Protein AF-A0A1L9VL65-F1 (afdb_monomer_lite)

Sequence (137 aa):
MNPKLCCRAWWLLLEMPEEWPRGVSDWTKTYQPRLKTFLRVLKRQGGAAMANGNLVEGQRISERMWESWEHGDFRVNYGARKSWAFDAVWPMMDAKLFDGGMAPDQHNLLHSEERMRLLGVGDREAMGLFIQKKIGR

Structure (mmCIF, N/CA/C/O backbone):
data_AF-A0A1L9VL65-F1
#
_entry.id   AF-A0A1L9VL65-F1
#
loop_
_atom_site.group_PDB
_atom_site.id
_atom_site.type_symbol
_atom_site.label_atom_id
_atom_site.label_alt_id
_atom_site.label_comp_id
_atom_site.label_asym_id
_atom_site.label_entity_id
_atom_site.label_seq_id
_atom_site.pdbx_PDB_ins_code
_atom_site.Cartn_x
_atom_site.Cartn_y
_atom_site.Cartn_z
_atom_site.occupancy
_atom_site.B_iso_or_equiv
_atom_site.auth_seq_id
_atom_site.auth_comp_id
_atom_site.auth_asym_id
_atom_site.auth_atom_id
_atom_site.pdbx_PDB_model_num
ATOM 1 N N . MET A 1 1 ? 8.537 12.255 16.498 1.00 35.62 1 MET A N 1
ATOM 2 C CA . MET A 1 1 ? 7.730 11.125 15.976 1.00 35.62 1 MET A CA 1
ATOM 3 C C . MET A 1 1 ? 8.678 10.028 15.533 1.00 35.62 1 MET A C 1
ATOM 5 O O . MET A 1 1 ? 9.594 10.327 14.785 1.00 35.62 1 MET A O 1
ATOM 9 N N . ASN A 1 2 ? 8.530 8.802 16.039 1.00 31.02 2 ASN A N 1
ATOM 10 C CA . ASN A 1 2 ? 9.417 7.687 15.699 1.00 31.02 2 ASN A CA 1
ATOM 11 C C . ASN A 1 2 ? 8.880 6.990 14.426 1.00 31.02 2 ASN A C 1
ATOM 13 O O . ASN A 1 2 ? 7.834 6.343 14.507 1.00 31.02 2 ASN A O 1
ATOM 17 N N . PRO A 1 3 ? 9.541 7.111 13.259 1.00 43.44 3 PRO A N 1
ATOM 18 C CA . PRO A 1 3 ? 9.018 6.607 11.984 1.00 43.44 3 PRO A CA 1
ATOM 19 C C . PRO A 1 3 ? 8.988 5.072 11.894 1.00 43.44 3 PRO A C 1
ATOM 21 O O . PRO A 1 3 ? 8.438 4.506 10.954 1.00 43.44 3 PRO A O 1
ATOM 24 N N . LYS A 1 4 ? 9.555 4.366 12.880 1.00 44.91 4 LYS A N 1
ATOM 25 C CA . LYS A 1 4 ? 9.786 2.917 12.814 1.00 44.91 4 LYS A CA 1
ATOM 26 C C . LYS A 1 4 ? 8.543 2.038 13.021 1.00 44.91 4 LYS A C 1
ATOM 28 O O . LYS A 1 4 ? 8.644 0.828 12.828 1.00 44.91 4 LYS A O 1
ATOM 33 N N . LEU A 1 5 ? 7.382 2.588 13.402 1.00 44.97 5 LEU A N 1
ATOM 34 C CA . LEU A 1 5 ? 6.197 1.775 13.737 1.00 44.97 5 LEU A CA 1
ATOM 35 C C . LEU A 1 5 ? 5.009 1.840 12.758 1.00 44.97 5 LEU A C 1
ATOM 37 O O . LEU A 1 5 ? 4.136 0.982 12.871 1.00 44.97 5 LEU A O 1
ATOM 41 N N . CYS A 1 6 ? 4.959 2.763 11.790 1.00 47.53 6 CYS A N 1
ATOM 42 C CA . CYS A 1 6 ? 3.768 2.923 10.930 1.00 47.53 6 CYS A CA 1
ATOM 43 C C . CYS A 1 6 ? 3.562 1.815 9.877 1.00 47.53 6 CYS A C 1
ATOM 45 O O . CYS A 1 6 ? 2.453 1.643 9.386 1.00 47.53 6 CYS A O 1
ATOM 47 N N . CYS A 1 7 ? 4.592 1.038 9.530 1.00 48.16 7 CYS A N 1
ATOM 48 C CA . CYS A 1 7 ? 4.589 0.220 8.305 1.00 48.16 7 CYS A CA 1
ATOM 49 C C . CYS A 1 7 ? 4.426 -1.298 8.544 1.00 48.16 7 CYS A C 1
ATOM 51 O O . CYS A 1 7 ? 4.949 -2.112 7.774 1.00 48.16 7 CYS A O 1
ATOM 53 N N . ARG A 1 8 ? 3.764 -1.736 9.625 1.00 52.66 8 ARG A N 1
ATOM 54 C CA . ARG A 1 8 ? 3.611 -3.178 9.943 1.00 52.66 8 ARG A CA 1
ATOM 55 C C . ARG A 1 8 ? 2.450 -3.876 9.216 1.00 52.66 8 ARG A C 1
ATOM 57 O O . ARG A 1 8 ? 1.951 -4.882 9.698 1.00 52.66 8 ARG A O 1
ATOM 64 N N . ALA A 1 9 ? 2.034 -3.402 8.044 1.00 57.31 9 ALA A N 1
ATOM 65 C CA . ALA A 1 9 ? 1.018 -4.100 7.248 1.00 57.31 9 ALA A CA 1
ATOM 66 C C . ALA A 1 9 ? 1.555 -5.347 6.507 1.00 57.31 9 ALA A C 1
ATOM 68 O O . ALA A 1 9 ? 0.767 -6.120 5.975 1.00 57.31 9 ALA A O 1
ATOM 69 N N . TRP A 1 10 ? 2.875 -5.591 6.509 1.00 59.09 10 TRP A N 1
ATOM 70 C CA . TRP A 1 10 ? 3.473 -6.719 5.776 1.00 59.09 10 TRP A CA 1
ATOM 71 C C . TRP A 1 10 ? 3.256 -8.099 6.417 1.00 59.09 10 TRP A C 1
ATOM 73 O O . TRP A 1 10 ? 3.262 -9.088 5.700 1.00 59.09 10 TRP A O 1
ATOM 83 N N . TRP A 1 11 ? 3.022 -8.183 7.735 1.00 62.53 11 TRP A N 1
ATOM 84 C CA . TRP A 1 11 ? 2.775 -9.463 8.435 1.00 62.53 11 TRP A CA 1
ATOM 85 C C . TRP A 1 11 ? 1.387 -10.019 8.112 1.00 62.53 11 TRP A C 1
ATOM 87 O O . TRP A 1 11 ? 1.056 -11.135 8.493 1.00 62.53 11 TRP A O 1
ATOM 97 N N . LEU A 1 12 ? 0.550 -9.206 7.467 1.00 65.12 12 LEU A N 1
ATOM 98 C CA . LEU A 1 12 ? -0.840 -9.528 7.213 1.00 65.12 12 LEU A CA 1
ATOM 99 C C . LEU A 1 12 ? -1.069 -10.141 5.827 1.00 65.12 12 LEU A C 1
ATOM 101 O O . LEU A 1 12 ? -2.170 -10.612 5.541 1.00 65.12 12 LEU A O 1
ATOM 105 N N . LEU A 1 13 ? -0.042 -10.123 4.973 1.00 69.06 13 LEU A N 1
ATOM 106 C CA . LEU A 1 13 ? -0.126 -10.642 3.618 1.00 69.06 13 LEU A CA 1
ATOM 107 C C . LEU A 1 13 ? -0.224 -12.165 3.674 1.00 69.06 13 LEU A C 1
ATOM 109 O O . LEU A 1 13 ? 0.771 -12.848 3.888 1.00 69.06 13 LEU A O 1
ATOM 113 N N . LEU A 1 14 ? -1.444 -12.678 3.509 1.00 72.56 14 LEU A N 1
ATOM 114 C CA . LEU A 1 14 ? -1.709 -14.116 3.401 1.00 72.56 14 LEU A CA 1
ATOM 115 C C . LEU A 1 14 ? -0.976 -14.725 2.200 1.00 72.56 14 LEU A C 1
ATOM 117 O O . LEU A 1 14 ? -0.490 -15.844 2.283 1.00 72.56 14 LEU A O 1
ATOM 121 N N . GLU A 1 15 ? -0.890 -13.960 1.113 1.00 82.25 15 GLU A N 1
ATOM 122 C CA . GLU A 1 15 ? -0.140 -14.290 -0.094 1.00 82.25 15 GLU A CA 1
ATOM 123 C C . GLU A 1 15 ? 0.642 -13.056 -0.540 1.00 82.25 15 GLU A C 1
ATOM 125 O O . GLU A 1 15 ? 0.154 -11.920 -0.429 1.00 82.25 15 GLU A O 1
ATOM 130 N N . MET A 1 16 ? 1.863 -13.278 -1.021 1.00 85.81 16 MET A N 1
ATOM 131 C CA . MET A 1 16 ? 2.741 -12.207 -1.470 1.00 85.81 16 MET A CA 1
ATOM 132 C C . MET A 1 16 ? 2.278 -11.680 -2.842 1.00 85.81 16 MET A C 1
ATOM 134 O O . MET A 1 16 ? 1.907 -12.480 -3.701 1.00 85.81 16 MET A O 1
ATOM 138 N N . PRO A 1 17 ? 2.275 -10.352 -3.075 1.00 85.44 17 PRO A N 1
ATOM 139 C CA . PRO A 1 17 ? 1.854 -9.776 -4.352 1.00 85.44 17 PRO A CA 1
ATOM 140 C C . PRO A 1 17 ? 2.647 -10.325 -5.542 1.00 85.44 17 PRO A C 1
ATOM 142 O O . PRO A 1 17 ? 2.068 -10.522 -6.606 1.00 85.44 17 PRO A O 1
ATOM 145 N N . GLU A 1 18 ? 3.939 -10.605 -5.358 1.00 84.31 18 GLU A N 1
ATOM 146 C CA . GLU A 1 18 ? 4.818 -11.167 -6.387 1.00 84.31 18 GLU A CA 1
ATOM 147 C C . GLU A 1 18 ? 4.499 -12.619 -6.778 1.00 84.31 18 GLU A C 1
ATOM 149 O O . GLU A 1 18 ? 4.839 -13.040 -7.878 1.00 84.31 18 GLU A O 1
ATOM 154 N N . GLU A 1 19 ? 3.824 -13.376 -5.911 1.00 85.62 19 GLU A N 1
ATOM 155 C CA . GLU A 1 19 ? 3.429 -14.769 -6.167 1.00 85.62 19 GLU A CA 1
ATOM 156 C C . GLU A 1 19 ? 1.986 -14.878 -6.677 1.00 85.62 19 GLU A C 1
ATOM 158 O O . GLU A 1 19 ? 1.517 -15.968 -7.003 1.00 85.62 19 GLU A O 1
ATOM 163 N N . TRP A 1 20 ? 1.261 -13.757 -6.758 1.00 88.19 20 TRP A N 1
ATOM 164 C CA . TRP A 1 20 ? -0.149 -13.767 -7.114 1.00 88.19 20 TRP A CA 1
ATOM 165 C C . TRP A 1 20 ? -0.346 -14.074 -8.610 1.00 88.19 20 TRP A C 1
ATOM 167 O O . TRP A 1 20 ? 0.039 -13.256 -9.453 1.00 88.19 20 TRP A O 1
ATOM 177 N N . PRO A 1 21 ? -1.020 -15.181 -8.987 1.00 86.19 21 PRO A N 1
ATOM 178 C CA . PRO A 1 21 ? -1.068 -15.641 -10.382 1.00 86.19 21 PRO A CA 1
ATOM 179 C C . PRO A 1 21 ? -1.697 -14.648 -11.367 1.00 86.19 21 PRO A C 1
ATOM 181 O O . PRO A 1 21 ? -1.391 -14.663 -12.555 1.00 86.19 21 PRO A O 1
ATOM 184 N N . ARG A 1 22 ? -2.596 -13.784 -10.881 1.00 86.19 22 ARG A N 1
ATOM 185 C CA . ARG A 1 22 ? -3.295 -12.764 -11.685 1.00 86.19 22 ARG A CA 1
ATOM 186 C C . ARG A 1 22 ? -2.622 -11.386 -11.639 1.00 86.19 22 ARG A C 1
ATOM 188 O O . ARG A 1 22 ? -3.214 -10.395 -12.064 1.00 86.19 22 ARG A O 1
ATOM 195 N N . GLY A 1 23 ? -1.403 -11.317 -11.110 1.00 84.94 23 GLY A N 1
ATOM 196 C CA . GLY A 1 23 ? -0.621 -10.095 -11.003 1.00 84.94 23 GLY A CA 1
ATOM 197 C C . GLY A 1 23 ? -1.07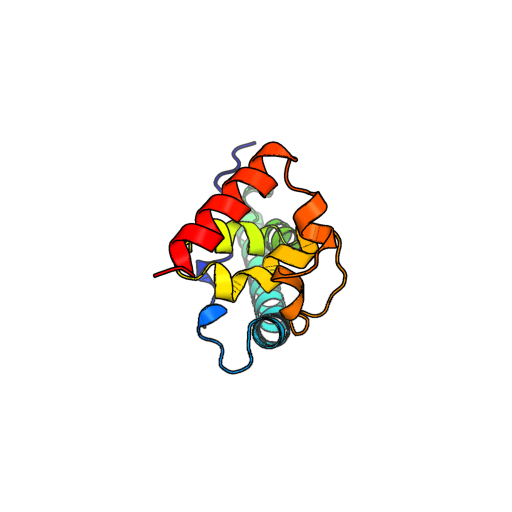8 -9.150 -9.894 1.00 84.94 23 GLY A C 1
ATOM 198 O O . GLY A 1 23 ? -2.093 -9.330 -9.213 1.00 84.94 23 GLY A O 1
ATOM 199 N N . VAL A 1 24 ? -0.297 -8.093 -9.704 1.00 83.94 24 VAL A N 1
ATOM 200 C CA . VAL A 1 24 ? -0.373 -7.290 -8.484 1.00 83.94 24 VAL A CA 1
ATOM 201 C C . VAL A 1 24 ? -1.606 -6.376 -8.410 1.00 83.94 24 VAL A C 1
ATOM 203 O O . VAL A 1 24 ? -2.070 -6.012 -7.321 1.00 83.94 24 VAL A O 1
ATOM 206 N N . SER A 1 25 ? -2.208 -6.035 -9.553 1.00 82.50 25 SER A N 1
ATOM 207 C CA . SER A 1 25 ? -3.488 -5.314 -9.596 1.00 82.50 25 SER A CA 1
ATOM 208 C C . SER A 1 25 ? -4.616 -6.157 -9.010 1.00 82.50 25 SER A C 1
ATOM 210 O O . SER A 1 25 ? -5.397 -5.664 -8.195 1.00 82.50 25 SER A O 1
ATOM 212 N N . ASP A 1 26 ? -4.703 -7.424 -9.427 1.00 87.38 26 ASP A N 1
ATOM 213 C CA . ASP A 1 26 ? -5.717 -8.361 -8.946 1.00 87.38 26 ASP A CA 1
ATOM 214 C C . ASP A 1 26 ? -5.496 -8.687 -7.471 1.00 87.38 26 ASP A C 1
ATOM 216 O O . ASP A 1 26 ? -6.446 -8.684 -6.687 1.00 87.38 26 ASP A O 1
ATOM 220 N N . TRP A 1 27 ? -4.232 -8.851 -7.072 1.00 88.12 27 TRP A N 1
ATOM 221 C CA . TRP A 1 27 ? -3.857 -8.973 -5.670 1.00 88.12 27 TRP A CA 1
ATOM 222 C C . TRP A 1 27 ? -4.376 -7.785 -4.852 1.00 88.12 27 TRP A C 1
ATOM 224 O O . TRP A 1 27 ? -5.061 -7.971 -3.849 1.00 88.12 27 TRP A O 1
ATOM 234 N N . THR A 1 28 ? -4.141 -6.550 -5.313 1.00 85.88 28 THR A N 1
ATOM 235 C CA . THR A 1 28 ? -4.576 -5.331 -4.608 1.00 85.88 28 THR A CA 1
ATOM 236 C C . THR A 1 28 ? -6.099 -5.285 -4.461 1.00 85.88 28 THR A C 1
ATOM 238 O O . THR A 1 28 ? -6.602 -5.020 -3.365 1.00 85.88 28 THR A O 1
ATOM 241 N N . LYS A 1 29 ? -6.838 -5.592 -5.537 1.00 88.12 29 LYS A N 1
ATOM 242 C CA . LYS A 1 29 ? -8.311 -5.639 -5.541 1.00 88.12 29 LYS A CA 1
ATOM 243 C C . LYS A 1 29 ? -8.857 -6.728 -4.616 1.00 88.12 29 LYS A C 1
ATOM 245 O O . LYS A 1 29 ? -9.824 -6.491 -3.896 1.00 88.12 29 LYS A O 1
ATOM 250 N N . THR A 1 30 ? -8.228 -7.900 -4.605 1.00 89.62 30 THR A N 1
ATOM 251 C CA . THR A 1 30 ? -8.640 -9.047 -3.783 1.00 89.62 30 THR A CA 1
ATOM 252 C C . THR A 1 30 ? -8.316 -8.835 -2.305 1.00 89.62 30 THR A C 1
ATOM 254 O O . THR A 1 30 ? -9.077 -9.235 -1.420 1.00 89.62 30 THR A O 1
ATOM 257 N N . TYR A 1 31 ? -7.187 -8.193 -2.021 1.00 86.50 31 TYR A N 1
ATOM 258 C CA . TYR A 1 31 ? -6.667 -8.038 -0.673 1.00 86.50 31 TYR A CA 1
ATOM 259 C C . TYR A 1 31 ? -7.263 -6.833 0.067 1.00 86.50 31 TYR A C 1
ATOM 261 O O . TYR A 1 31 ? -7.516 -6.925 1.270 1.00 86.50 31 TYR A O 1
ATOM 269 N N . GLN A 1 32 ? -7.575 -5.728 -0.622 1.00 88.31 32 GLN A N 1
ATOM 270 C CA . GLN A 1 32 ? -8.132 -4.524 0.014 1.00 88.31 32 GLN A CA 1
ATOM 271 C C . GLN A 1 32 ? -9.391 -4.801 0.870 1.00 88.31 32 GLN A C 1
ATOM 273 O O . GLN A 1 32 ? -9.445 -4.318 2.005 1.00 88.31 32 GLN A O 1
ATOM 278 N N . PRO A 1 33 ? -10.395 -5.588 0.425 1.00 90.75 33 PRO A N 1
ATOM 279 C CA . PRO A 1 33 ? -11.551 -5.930 1.258 1.00 90.75 33 PRO A CA 1
ATOM 280 C C . PRO A 1 33 ? -11.179 -6.741 2.507 1.00 90.75 33 PRO A C 1
ATOM 282 O O . PRO A 1 33 ? -11.745 -6.522 3.580 1.00 90.75 33 PRO A O 1
ATOM 285 N N . ARG A 1 34 ? -10.205 -7.653 2.394 1.00 89.06 34 ARG A N 1
ATOM 286 C CA . ARG A 1 34 ? -9.712 -8.463 3.521 1.00 89.06 34 ARG A CA 1
ATOM 287 C C . ARG A 1 34 ? -9.021 -7.578 4.554 1.00 89.06 34 ARG A C 1
ATOM 289 O O . ARG A 1 34 ? -9.321 -7.676 5.744 1.00 89.06 34 ARG A O 1
ATOM 296 N N . LEU A 1 35 ? -8.185 -6.648 4.088 1.00 88.00 35 LEU A N 1
ATOM 297 C CA . LEU A 1 35 ? -7.552 -5.643 4.934 1.00 88.00 35 LEU A CA 1
ATOM 298 C C . LEU A 1 35 ? -8.595 -4.774 5.651 1.00 88.00 35 LEU A C 1
ATOM 300 O O . LEU A 1 35 ? -8.498 -4.600 6.862 1.00 88.00 35 LEU A O 1
ATOM 304 N N . LYS A 1 36 ? -9.633 -4.289 4.954 1.00 89.88 36 LYS A N 1
ATOM 305 C CA . LYS A 1 36 ? -10.735 -3.527 5.579 1.00 89.88 36 LYS A CA 1
ATOM 306 C C . LYS A 1 36 ? -11.405 -4.310 6.712 1.00 89.88 36 LYS A C 1
ATOM 308 O O . LYS A 1 36 ? -11.649 -3.753 7.784 1.00 89.88 36 LYS A O 1
ATOM 313 N N . THR A 1 37 ? -11.684 -5.595 6.498 1.00 91.62 37 THR A N 1
ATOM 314 C CA . THR A 1 37 ? -12.274 -6.469 7.525 1.00 91.62 37 THR A CA 1
ATOM 315 C C . THR A 1 37 ? -11.344 -6.626 8.725 1.00 91.62 37 THR A C 1
ATOM 317 O O . THR A 1 37 ? -11.778 -6.439 9.862 1.00 91.62 37 THR A O 1
ATOM 320 N N . PHE A 1 38 ? -10.058 -6.889 8.488 1.00 88.00 38 PHE A N 1
ATOM 321 C CA . PHE A 1 38 ? -9.067 -6.982 9.556 1.00 88.00 38 PHE A CA 1
ATOM 322 C C . PHE A 1 38 ? -8.968 -5.682 10.363 1.00 88.00 38 PHE A C 1
ATOM 324 O O . PHE A 1 38 ? -9.050 -5.703 11.591 1.00 88.00 38 PHE A O 1
ATOM 331 N N . LEU A 1 39 ? -8.866 -4.535 9.688 1.00 90.06 39 LEU A N 1
ATOM 332 C CA . LEU A 1 39 ? -8.758 -3.231 10.341 1.00 90.06 39 LEU A CA 1
ATOM 333 C C . LEU A 1 39 ? -10.012 -2.874 11.139 1.00 90.06 39 LEU A C 1
ATOM 335 O O . LEU A 1 39 ? -9.896 -2.246 12.188 1.00 90.06 39 LEU A O 1
ATOM 339 N N . ARG A 1 40 ? -11.200 -3.320 10.712 1.00 91.88 40 ARG A N 1
ATOM 340 C CA . ARG A 1 40 ? -12.436 -3.181 11.496 1.00 91.88 40 ARG A CA 1
ATOM 341 C C . ARG A 1 40 ? -12.349 -3.936 12.822 1.00 91.88 40 ARG A C 1
ATOM 343 O O . ARG A 1 40 ? -12.688 -3.377 13.865 1.00 91.88 40 ARG A O 1
ATOM 350 N N . VAL A 1 41 ? -11.883 -5.185 12.793 1.00 92.19 41 VAL A N 1
ATOM 351 C CA . VAL A 1 41 ? -11.690 -5.990 14.010 1.00 92.19 41 VAL A CA 1
ATOM 352 C C . VAL A 1 41 ? -10.613 -5.365 14.891 1.00 92.19 41 VAL A C 1
ATOM 354 O O . VAL A 1 41 ? -10.838 -5.177 16.085 1.00 92.19 41 VAL A O 1
ATOM 357 N N . LEU A 1 42 ? -9.488 -4.957 14.304 1.00 90.44 42 LEU A N 1
ATOM 358 C CA . LEU A 1 42 ? -8.393 -4.309 15.021 1.00 90.44 42 LEU A CA 1
ATOM 359 C C . LEU A 1 42 ? -8.839 -3.000 15.684 1.00 90.44 42 LEU A C 1
ATOM 361 O O . LEU A 1 42 ? -8.477 -2.733 16.826 1.00 90.44 42 LEU A O 1
ATOM 365 N N . LYS A 1 43 ? -9.680 -2.212 15.005 1.00 91.19 43 LYS A N 1
ATOM 366 C CA . LYS A 1 43 ? -10.264 -0.978 15.542 1.00 91.19 43 LYS A CA 1
ATOM 367 C C . LYS A 1 43 ? -11.141 -1.254 16.766 1.00 91.19 43 LYS A C 1
ATOM 369 O O . LYS A 1 43 ? -11.044 -0.522 17.751 1.00 91.19 43 LYS A O 1
ATOM 374 N N . ARG A 1 44 ? -11.966 -2.310 16.715 1.00 92.25 44 ARG A N 1
ATOM 375 C CA . ARG A 1 44 ? -12.822 -2.746 17.833 1.00 92.25 44 ARG A CA 1
ATOM 376 C C . ARG A 1 44 ? -11.992 -3.228 19.022 1.00 92.25 44 ARG A C 1
ATOM 378 O O . ARG A 1 44 ? -12.254 -2.812 20.145 1.00 92.25 44 ARG A O 1
ATOM 385 N N . GLN A 1 45 ? -10.989 -4.068 18.771 1.00 90.62 45 GLN A N 1
ATOM 386 C CA . GLN A 1 45 ? -10.107 -4.587 19.819 1.00 90.62 45 GLN A CA 1
ATOM 387 C C . GLN A 1 45 ? -9.266 -3.478 20.454 1.00 90.62 45 GLN A C 1
ATOM 389 O O . GLN A 1 45 ? -9.146 -3.425 21.674 1.00 90.62 45 GLN A O 1
ATOM 394 N N . GLY A 1 46 ? -8.762 -2.538 19.649 1.00 89.06 46 GLY A N 1
ATOM 395 C CA . GLY A 1 46 ? -8.080 -1.346 20.149 1.00 89.06 46 GLY A CA 1
ATOM 396 C C . GLY A 1 46 ? -8.972 -0.520 21.076 1.00 89.06 46 GLY A C 1
ATOM 397 O 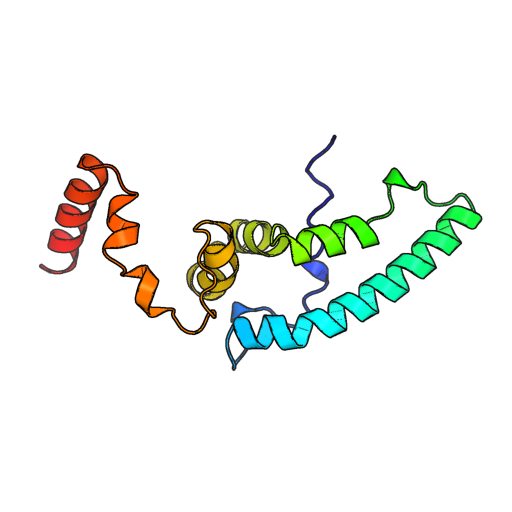O . GLY A 1 46 ? -8.535 -0.153 22.159 1.00 89.06 46 GLY A O 1
ATOM 398 N N . GLY A 1 47 ? -10.242 -0.308 20.708 1.00 90.62 47 GLY A N 1
ATOM 399 C CA . GLY A 1 47 ? -11.206 0.397 21.561 1.00 90.62 47 GLY A CA 1
ATOM 400 C C . GLY A 1 47 ? -11.475 -0.309 22.895 1.00 90.62 47 GLY A C 1
ATOM 401 O O . GLY A 1 47 ? -11.491 0.339 23.937 1.00 90.62 47 GLY A O 1
ATOM 402 N N . ALA A 1 48 ? -11.619 -1.638 22.888 1.00 90.94 48 ALA A N 1
ATOM 403 C CA . ALA A 1 48 ? -11.781 -2.416 24.119 1.00 90.94 48 ALA A CA 1
ATOM 404 C C . ALA A 1 48 ? -10.524 -2.363 25.008 1.00 90.94 48 ALA A C 1
ATOM 406 O O . ALA A 1 48 ? -10.624 -2.184 26.219 1.00 90.94 48 ALA A O 1
ATOM 407 N N . ALA A 1 49 ? -9.331 -2.463 24.414 1.00 89.25 49 ALA A N 1
ATOM 408 C CA . ALA A 1 49 ? -8.070 -2.356 25.142 1.00 89.25 49 ALA A CA 1
ATOM 409 C C . ALA A 1 49 ? -7.872 -0.962 25.760 1.00 89.25 49 ALA A C 1
ATOM 411 O O . ALA A 1 49 ? -7.386 -0.863 26.883 1.00 89.25 49 ALA A O 1
ATOM 412 N N . MET A 1 50 ? -8.293 0.097 25.065 1.00 89.19 50 MET A N 1
ATOM 413 C CA . MET A 1 50 ? -8.286 1.463 25.594 1.00 89.19 50 MET A CA 1
ATOM 414 C C . MET A 1 50 ? -9.258 1.645 26.758 1.00 89.19 50 MET A C 1
ATOM 416 O O . MET A 1 50 ? -8.887 2.234 27.767 1.00 89.19 50 MET A O 1
ATOM 420 N N . ALA A 1 51 ? -10.478 1.107 26.646 1.00 90.69 51 ALA A N 1
ATOM 421 C CA . ALA A 1 51 ? -11.458 1.142 27.732 1.00 90.69 51 ALA A CA 1
ATOM 422 C C . ALA A 1 51 ? -10.938 0.434 28.996 1.00 90.69 51 ALA A C 1
ATOM 424 O O . ALA A 1 51 ? -11.212 0.869 30.108 1.00 90.69 51 ALA A O 1
ATOM 425 N N . ASN A 1 52 ? -10.126 -0.610 28.814 1.00 91.00 52 ASN A N 1
ATOM 426 C CA . ASN A 1 52 ? -9.475 -1.342 29.898 1.00 91.00 52 ASN A CA 1
ATOM 427 C C . ASN A 1 52 ? -8.161 -0.694 30.384 1.00 91.00 52 ASN A C 1
ATOM 429 O O . ASN A 1 52 ? -7.481 -1.278 31.220 1.00 91.00 52 ASN A O 1
ATOM 433 N N . GLY A 1 53 ? -7.761 0.467 29.847 1.00 89.31 53 GLY A N 1
ATOM 434 C CA . GLY A 1 53 ? -6.513 1.154 30.210 1.00 89.31 53 GLY A CA 1
ATOM 435 C C . GLY A 1 53 ? -5.228 0.496 29.686 1.00 89.31 53 GLY A C 1
ATOM 436 O O . GLY A 1 53 ? -4.132 0.938 30.016 1.00 89.31 53 GLY A O 1
ATOM 437 N N . ASN A 1 54 ? -5.342 -0.533 28.843 1.00 87.06 54 ASN A N 1
ATOM 438 C CA . ASN A 1 54 ? -4.217 -1.319 28.323 1.00 87.06 54 ASN A CA 1
ATOM 439 C C . ASN A 1 54 ? -3.587 -0.727 27.052 1.00 87.06 54 ASN A C 1
ATOM 441 O O . ASN A 1 54 ? -2.569 -1.227 26.574 1.00 87.06 54 ASN A O 1
ATOM 445 N N . LEU A 1 55 ? -4.213 0.292 26.461 1.00 88.62 55 LEU A N 1
ATOM 446 C CA . LEU A 1 55 ? -3.767 0.929 25.225 1.00 88.62 55 LEU A CA 1
ATOM 447 C C . LEU A 1 55 ? -4.051 2.432 25.288 1.00 88.62 55 LEU A C 1
ATOM 449 O O . LEU A 1 55 ? -5.122 2.837 25.732 1.00 88.62 55 LEU A O 1
ATOM 453 N N . VAL A 1 56 ? -3.127 3.259 24.798 1.00 88.12 56 VAL A N 1
ATOM 454 C CA . VAL A 1 56 ? -3.369 4.699 24.584 1.00 88.12 56 VAL A CA 1
ATOM 455 C C . VAL A 1 56 ? -3.616 4.997 23.105 1.00 88.12 56 VAL A C 1
ATOM 457 O O . VAL A 1 56 ? -3.119 4.277 22.239 1.00 88.12 56 VAL A O 1
ATOM 460 N N . GLU A 1 57 ? -4.325 6.086 22.785 1.00 82.25 57 GLU A N 1
ATOM 461 C CA . GLU A 1 57 ? -4.697 6.420 21.393 1.00 82.25 57 GLU A CA 1
ATOM 462 C C . GLU A 1 57 ? -3.474 6.470 20.458 1.00 82.25 57 GLU A C 1
ATOM 464 O O . GLU A 1 57 ? -3.504 5.951 19.347 1.00 82.25 57 GLU A O 1
ATOM 469 N N . GLY A 1 58 ? -2.335 6.989 20.932 1.00 81.31 58 GLY A N 1
ATOM 470 C CA . GLY A 1 58 ? -1.099 7.054 20.141 1.00 81.31 58 GLY A CA 1
ATOM 471 C C . GLY A 1 58 ? -0.516 5.693 19.721 1.00 81.31 58 GLY A C 1
ATOM 472 O O . GLY A 1 58 ? 0.304 5.646 18.796 1.00 81.31 58 GLY A O 1
ATOM 473 N N . GLN A 1 59 ? -0.931 4.607 20.382 1.00 82.38 59 GLN A N 1
ATOM 474 C CA . GLN A 1 59 ? -0.561 3.221 20.075 1.00 82.38 59 GLN A CA 1
ATOM 475 C C . GLN A 1 59 ? -1.572 2.528 19.151 1.00 82.38 59 GLN A C 1
ATOM 477 O O . GLN A 1 59 ? -1.315 1.415 18.691 1.00 82.38 59 GLN A O 1
ATOM 482 N N . ARG A 1 60 ? -2.708 3.161 18.845 1.00 84.69 60 ARG A N 1
ATOM 483 C CA . ARG A 1 60 ? -3.693 2.623 17.913 1.00 84.69 60 ARG A CA 1
ATOM 484 C C . ARG A 1 60 ? -3.138 2.665 16.493 1.00 84.69 60 ARG A C 1
ATOM 486 O O . ARG A 1 60 ? -2.815 3.718 15.951 1.00 84.69 60 ARG A O 1
ATOM 493 N N . ILE A 1 61 ? -3.026 1.493 15.875 1.00 86.12 61 ILE A N 1
ATOM 494 C CA . ILE A 1 61 ? -2.420 1.355 14.543 1.00 86.12 61 ILE A CA 1
ATOM 495 C C . ILE A 1 61 ? -3.443 1.196 13.416 1.00 86.12 61 ILE A C 1
ATOM 497 O O . ILE A 1 61 ? -3.074 1.346 12.258 1.00 86.12 61 ILE A O 1
ATOM 501 N N . SER A 1 62 ? -4.718 0.917 13.715 1.00 88.75 62 SER A N 1
ATOM 502 C CA . SER A 1 62 ? -5.724 0.602 12.687 1.00 88.75 62 SER A CA 1
ATOM 503 C C . SER A 1 62 ? -5.931 1.732 11.676 1.00 88.75 62 SER A C 1
ATOM 505 O O . SER A 1 62 ? -6.055 1.470 10.485 1.00 88.75 62 SER A O 1
ATOM 507 N N . GLU A 1 63 ? -5.956 2.980 12.145 1.00 86.88 63 GLU A N 1
ATOM 508 C CA . GLU A 1 63 ? -6.168 4.159 11.293 1.00 86.88 63 GLU A CA 1
ATOM 509 C C . GLU A 1 63 ? -4.921 4.450 10.456 1.00 86.88 63 GLU A C 1
ATOM 511 O O . GLU A 1 63 ? -5.005 4.495 9.233 1.00 86.88 63 GLU A O 1
ATOM 516 N N . ARG A 1 64 ? -3.740 4.455 11.084 1.00 86.19 64 ARG A N 1
ATOM 517 C CA . ARG A 1 64 ? -2.452 4.615 10.389 1.00 86.19 64 ARG A CA 1
ATOM 518 C C . ARG A 1 64 ? -2.203 3.538 9.330 1.00 86.19 64 ARG A C 1
ATOM 520 O O . ARG A 1 64 ? -1.654 3.821 8.272 1.00 86.19 64 ARG A O 1
ATOM 527 N N . MET A 1 65 ? -2.599 2.291 9.595 1.00 86.56 65 MET A N 1
ATOM 528 C CA . MET A 1 65 ? -2.496 1.200 8.618 1.00 86.56 65 MET A CA 1
ATOM 529 C C . MET A 1 65 ? -3.428 1.415 7.421 1.00 86.56 65 MET A C 1
ATOM 531 O O . MET A 1 65 ? -3.040 1.102 6.296 1.00 86.56 65 MET A O 1
ATOM 535 N N . TRP A 1 66 ? -4.635 1.942 7.651 1.00 88.62 66 TRP A N 1
ATOM 536 C CA . TRP A 1 66 ? -5.566 2.286 6.576 1.00 88.62 66 TRP A CA 1
ATOM 537 C C . TRP A 1 66 ? -5.043 3.451 5.735 1.00 88.62 66 TRP A C 1
ATOM 539 O O . TRP A 1 66 ? -4.974 3.349 4.515 1.00 88.62 66 TRP A O 1
ATOM 549 N N . GLU A 1 67 ? -4.591 4.519 6.388 1.00 88.19 67 GLU A N 1
ATOM 550 C CA . GLU A 1 67 ? -3.975 5.671 5.728 1.00 88.19 67 GLU A CA 1
ATOM 551 C C . GLU A 1 67 ? -2.765 5.247 4.894 1.00 88.19 67 GLU A C 1
ATOM 553 O O . GLU A 1 67 ? -2.654 5.633 3.735 1.00 88.19 67 GLU A O 1
ATOM 558 N N . SER A 1 68 ? -1.891 4.396 5.437 1.00 85.81 68 SER A N 1
ATOM 559 C CA . SER A 1 68 ? -0.723 3.879 4.717 1.00 85.81 68 SER A CA 1
ATOM 560 C C . SER A 1 68 ? -1.102 3.070 3.469 1.00 85.81 68 SER A C 1
ATOM 562 O O . SER A 1 68 ? -0.376 3.096 2.470 1.00 85.81 68 SER A O 1
ATOM 564 N N . TRP A 1 69 ? -2.231 2.355 3.506 1.00 85.19 69 TRP A N 1
ATOM 565 C CA . TRP A 1 69 ? -2.761 1.626 2.355 1.00 85.19 69 TRP A CA 1
ATOM 566 C C . TRP A 1 69 ? -3.304 2.570 1.276 1.00 85.19 69 TRP A C 1
ATOM 568 O O . TRP A 1 69 ? -2.948 2.422 0.103 1.00 85.19 69 TRP A O 1
ATOM 578 N N . GLU A 1 70 ? -4.131 3.541 1.664 1.00 84.00 70 GLU A N 1
ATOM 579 C CA . GLU A 1 70 ? -4.770 4.490 0.742 1.00 84.00 70 GLU A CA 1
ATOM 580 C C . GLU A 1 70 ? -3.739 5.418 0.090 1.00 84.00 70 GLU A C 1
ATOM 582 O O . GLU A 1 70 ? -3.701 5.527 -1.131 1.00 84.00 70 GLU A O 1
ATOM 587 N N . HIS A 1 71 ? -2.813 5.982 0.870 1.00 82.00 71 HIS A N 1
ATOM 588 C CA . HIS A 1 71 ? -1.744 6.836 0.344 1.00 82.00 71 HIS A CA 1
ATOM 589 C C . HIS A 1 71 ? -0.635 6.048 -0.361 1.00 82.00 71 HIS A C 1
ATOM 591 O O . HIS A 1 71 ? 0.295 6.647 -0.890 1.00 82.00 71 HIS A O 1
ATOM 597 N N . GLY A 1 72 ? -0.651 4.712 -0.318 1.00 79.81 72 GLY A N 1
ATOM 598 C CA . GLY A 1 72 ? 0.366 3.864 -0.943 1.00 79.81 72 GLY A CA 1
ATOM 599 C C . GLY A 1 72 ? 1.735 3.843 -0.256 1.00 79.81 72 GLY A C 1
ATOM 600 O O . GLY A 1 72 ? 2.671 3.269 -0.807 1.00 79.81 72 GLY A O 1
ATOM 601 N N . ASP A 1 73 ? 1.878 4.395 0.955 1.00 82.69 73 ASP A N 1
ATOM 602 C CA . ASP A 1 73 ? 3.100 4.241 1.767 1.00 82.69 73 ASP A CA 1
ATOM 603 C C . ASP A 1 73 ? 3.427 2.774 2.022 1.00 82.69 73 ASP A C 1
ATOM 605 O O . ASP A 1 73 ? 4.594 2.383 2.060 1.00 82.69 73 ASP A O 1
ATOM 609 N N . PHE A 1 74 ? 2.395 1.949 2.177 1.00 82.56 74 PHE A N 1
ATOM 610 C CA . PHE A 1 74 ? 2.554 0.514 2.336 1.00 82.56 74 PHE A CA 1
ATOM 611 C C . PHE A 1 74 ? 3.344 -0.101 1.170 1.00 82.56 74 PHE A C 1
ATOM 613 O O . PHE A 1 74 ? 4.270 -0.873 1.407 1.00 82.56 74 PHE A O 1
ATOM 620 N N . ARG A 1 75 ? 3.014 0.283 -0.069 1.00 80.19 75 ARG A N 1
ATOM 621 C CA . ARG A 1 75 ? 3.601 -0.264 -1.303 1.00 80.19 75 ARG A CA 1
ATOM 622 C C . ARG A 1 75 ? 5.087 0.081 -1.403 1.00 80.19 75 ARG A C 1
ATOM 624 O O . ARG A 1 75 ? 5.906 -0.801 -1.633 1.00 80.19 75 ARG A O 1
ATOM 631 N N . VAL A 1 76 ? 5.437 1.335 -1.112 1.00 80.62 76 VAL A N 1
ATOM 632 C CA . VAL A 1 76 ? 6.833 1.811 -1.087 1.00 80.62 76 VAL A CA 1
ATOM 633 C C . VAL A 1 76 ? 7.643 1.100 -0.002 1.00 80.62 76 VAL A C 1
ATOM 635 O O . VAL A 1 76 ? 8.733 0.594 -0.261 1.00 80.62 76 VAL A O 1
ATOM 638 N N . ASN A 1 77 ? 7.095 0.996 1.214 1.00 81.25 77 ASN A N 1
ATOM 639 C CA . ASN A 1 77 ? 7.749 0.272 2.305 1.00 81.25 77 ASN A CA 1
ATOM 640 C C . ASN A 1 77 ? 7.920 -1.224 1.998 1.00 81.25 77 ASN A C 1
ATOM 642 O O . ASN A 1 77 ? 8.891 -1.830 2.452 1.00 81.25 77 ASN A O 1
ATOM 646 N N . TYR A 1 78 ? 6.973 -1.824 1.273 1.00 81.06 78 TYR A N 1
ATOM 647 C CA . TYR A 1 78 ? 7.044 -3.218 0.850 1.00 81.06 78 TYR A CA 1
ATOM 648 C C . TYR A 1 78 ? 8.189 -3.429 -0.145 1.00 81.06 78 TYR A C 1
ATOM 650 O O . TYR A 1 78 ? 9.091 -4.220 0.133 1.00 81.06 78 TYR A O 1
ATOM 658 N N . GLY A 1 79 ? 8.212 -2.664 -1.241 1.00 80.44 79 GLY A N 1
ATOM 659 C CA . GLY A 1 79 ? 9.259 -2.766 -2.260 1.00 80.44 79 GLY A CA 1
ATOM 660 C C . GLY A 1 79 ? 10.661 -2.486 -1.720 1.00 80.44 79 GLY A C 1
ATOM 661 O O . GLY A 1 79 ? 11.587 -3.240 -2.004 1.00 80.44 79 GLY A O 1
ATOM 662 N N . ALA A 1 80 ? 10.812 -1.487 -0.843 1.00 82.38 80 ALA A N 1
ATOM 663 C CA . ALA A 1 80 ? 12.095 -1.176 -0.208 1.00 82.38 80 ALA A CA 1
ATOM 664 C C . ALA A 1 80 ? 12.653 -2.328 0.652 1.00 82.38 80 ALA A C 1
ATOM 666 O O . ALA A 1 80 ? 13.865 -2.451 0.815 1.00 82.38 80 ALA A O 1
ATOM 667 N N . ARG A 1 81 ? 11.785 -3.179 1.219 1.00 80.88 81 ARG A N 1
ATOM 668 C CA . ARG A 1 81 ? 12.191 -4.345 2.027 1.00 80.88 81 ARG A CA 1
ATOM 669 C C . ARG A 1 81 ? 12.419 -5.607 1.201 1.00 80.88 81 ARG A C 1
ATOM 671 O O . ARG A 1 81 ? 13.063 -6.534 1.687 1.00 80.88 81 ARG A O 1
ATOM 678 N N . LYS A 1 82 ? 11.861 -5.672 -0.005 1.00 78.50 82 LYS A N 1
ATOM 679 C CA . LYS A 1 82 ? 11.837 -6.859 -0.866 1.00 78.50 82 LYS A CA 1
ATOM 680 C C . LYS A 1 82 ? 12.542 -6.551 -2.185 1.00 78.50 82 LYS A C 1
ATOM 682 O O . LYS A 1 82 ? 11.940 -6.620 -3.249 1.00 78.50 82 LYS A O 1
ATOM 687 N N . SER A 1 83 ? 13.837 -6.234 -2.104 1.00 75.00 83 SER A N 1
ATOM 688 C CA . SER A 1 83 ? 14.655 -5.868 -3.271 1.00 75.00 83 SER A CA 1
ATOM 689 C C . SER A 1 83 ? 14.657 -6.928 -4.377 1.00 75.00 83 SER A C 1
ATOM 691 O O . SER A 1 83 ? 14.757 -6.583 -5.546 1.00 75.00 83 SER A O 1
ATOM 693 N N . TRP A 1 84 ? 14.500 -8.208 -4.030 1.00 79.62 84 TRP A N 1
ATOM 694 C CA . TRP A 1 84 ? 14.443 -9.312 -4.993 1.00 79.62 84 TRP A CA 1
ATOM 695 C C . TRP A 1 84 ? 13.116 -9.401 -5.763 1.00 79.62 84 TRP A C 1
ATOM 697 O O . TRP A 1 84 ? 13.094 -9.944 -6.859 1.00 79.62 84 TRP A O 1
ATOM 707 N N . ALA A 1 85 ? 12.021 -8.874 -5.208 1.00 79.31 85 ALA A N 1
ATOM 708 C CA . ALA A 1 85 ? 10.700 -8.856 -5.841 1.00 79.31 85 ALA A CA 1
ATOM 709 C C . ALA A 1 85 ? 10.387 -7.489 -6.466 1.00 79.31 85 ALA A C 1
ATOM 711 O O . ALA A 1 85 ? 9.244 -7.226 -6.839 1.00 79.31 85 ALA A O 1
ATOM 712 N N . PHE A 1 86 ? 11.381 -6.598 -6.531 1.00 80.31 86 PHE A N 1
ATOM 713 C CA . PHE A 1 86 ? 11.183 -5.192 -6.854 1.00 80.31 86 PHE A CA 1
ATOM 714 C C . PHE A 1 86 ? 10.486 -4.998 -8.198 1.00 80.31 86 PHE A C 1
ATOM 716 O O . PHE A 1 86 ? 9.506 -4.264 -8.251 1.00 80.31 86 PHE A O 1
ATOM 723 N N . ASP A 1 87 ? 10.924 -5.708 -9.240 1.00 78.00 87 ASP A N 1
ATOM 724 C CA . ASP A 1 87 ? 10.324 -5.616 -10.575 1.00 78.00 87 ASP A CA 1
ATOM 725 C C . ASP A 1 87 ? 8.857 -6.065 -10.570 1.00 78.00 87 ASP A C 1
ATOM 727 O O . ASP A 1 87 ? 8.001 -5.413 -11.163 1.00 78.00 87 ASP A O 1
ATOM 731 N N . ALA A 1 88 ? 8.544 -7.132 -9.829 1.00 78.75 88 ALA A N 1
ATOM 732 C CA . ALA A 1 88 ? 7.187 -7.659 -9.725 1.00 78.75 88 ALA A CA 1
ATOM 733 C C . ALA A 1 88 ? 6.245 -6.687 -9.000 1.00 78.75 88 ALA A C 1
ATOM 735 O O . ALA A 1 88 ? 5.089 -6.542 -9.391 1.00 78.75 88 ALA A O 1
ATOM 736 N N . VAL A 1 89 ? 6.727 -5.996 -7.959 1.00 78.69 89 VAL A N 1
ATOM 737 C CA . VAL A 1 89 ? 5.918 -5.032 -7.193 1.00 78.69 89 VAL A CA 1
ATOM 738 C C . VAL A 1 89 ? 6.057 -3.584 -7.651 1.00 78.69 89 VAL A C 1
ATOM 740 O O . VAL A 1 89 ? 5.326 -2.724 -7.156 1.00 78.69 89 VAL A O 1
ATOM 743 N N . TRP A 1 90 ? 6.933 -3.292 -8.614 1.00 80.38 90 TRP A N 1
ATOM 744 C CA . TRP A 1 90 ? 7.109 -1.959 -9.189 1.00 80.38 90 TRP A CA 1
ATOM 745 C C . TRP A 1 90 ? 5.787 -1.308 -9.617 1.00 80.38 90 TRP A C 1
ATOM 747 O O . TRP A 1 90 ? 5.551 -0.167 -9.207 1.00 80.38 90 TRP A O 1
ATOM 757 N N . PRO A 1 91 ? 4.857 -2.011 -10.302 1.00 76.62 91 PRO A N 1
ATOM 758 C CA . PRO A 1 91 ? 3.582 -1.420 -10.714 1.00 76.62 91 PRO A CA 1
ATOM 759 C C . PRO A 1 91 ? 2.728 -0.893 -9.548 1.00 76.62 91 PRO A C 1
ATOM 761 O O . PRO A 1 91 ? 1.883 -0.023 -9.734 1.00 76.62 91 PRO A O 1
ATOM 764 N N . MET A 1 92 ? 2.940 -1.389 -8.324 1.00 77.00 92 MET A N 1
ATOM 765 C CA . MET A 1 92 ? 2.279 -0.869 -7.123 1.00 77.00 92 MET A CA 1
ATOM 766 C C . MET A 1 92 ? 2.810 0.501 -6.695 1.00 77.00 92 MET A C 1
ATOM 768 O O . MET A 1 92 ? 2.077 1.305 -6.123 1.00 77.00 92 MET A O 1
ATOM 772 N N . MET A 1 93 ? 4.110 0.724 -6.868 1.00 78.38 93 MET A N 1
ATOM 773 C CA . MET A 1 93 ? 4.811 1.919 -6.395 1.00 78.38 93 MET A CA 1
ATOM 774 C C . MET A 1 93 ? 4.795 3.028 -7.442 1.00 78.38 93 MET A C 1
ATOM 776 O O . MET A 1 93 ? 4.708 4.201 -7.087 1.00 78.38 93 MET A O 1
ATOM 780 N N . ASP A 1 94 ? 4.833 2.637 -8.713 1.00 75.38 94 ASP A N 1
ATOM 781 C CA . ASP A 1 94 ? 4.903 3.508 -9.880 1.00 75.38 94 ASP A CA 1
ATOM 782 C C . ASP A 1 94 ? 3.836 4.615 -9.861 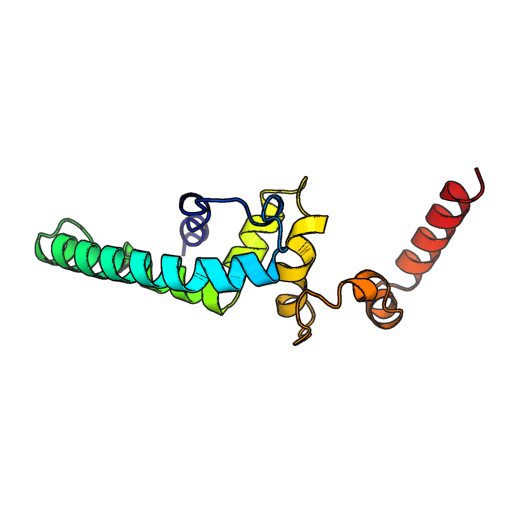1.00 75.38 94 ASP A C 1
ATOM 784 O O . ASP A 1 94 ? 4.165 5.797 -9.955 1.00 75.38 94 ASP A O 1
ATOM 788 N N . ALA A 1 95 ? 2.575 4.248 -9.604 1.00 69.44 95 ALA A N 1
ATOM 789 C CA . ALA A 1 95 ? 1.452 5.187 -9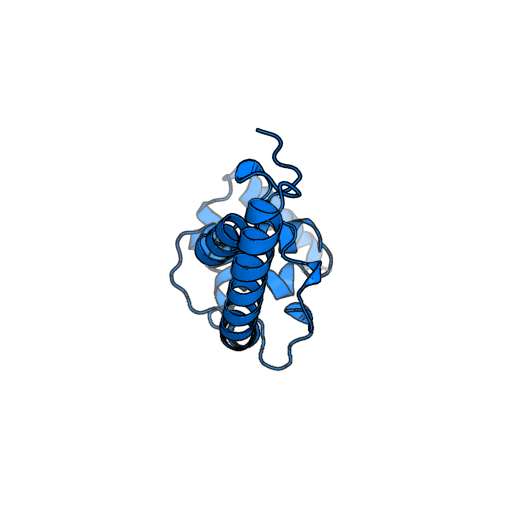.547 1.00 69.44 95 ALA A CA 1
ATOM 790 C C . ALA A 1 95 ? 1.612 6.279 -8.474 1.00 69.44 95 ALA A C 1
ATOM 792 O O . ALA A 1 95 ? 1.127 7.392 -8.650 1.00 69.44 95 ALA A O 1
ATOM 793 N N . LYS A 1 96 ? 2.301 5.978 -7.366 1.00 72.38 96 LYS A N 1
ATOM 794 C CA . LYS A 1 96 ? 2.567 6.944 -6.291 1.00 72.38 96 LYS A CA 1
ATOM 795 C C . LYS A 1 96 ? 3.786 7.820 -6.579 1.00 72.38 96 LYS A C 1
ATOM 797 O O . LYS A 1 96 ? 3.827 8.963 -6.144 1.00 72.38 96 LYS A O 1
ATOM 802 N N . LEU A 1 97 ? 4.812 7.261 -7.217 1.00 73.00 97 LEU A N 1
ATOM 803 C CA . LEU A 1 97 ? 6.088 7.950 -7.429 1.00 73.00 97 LEU A CA 1
ATOM 804 C C . LEU A 1 97 ? 6.057 8.894 -8.634 1.00 73.00 97 LEU A C 1
ATOM 806 O O . LEU A 1 97 ? 6.794 9.876 -8.640 1.00 73.00 97 LEU A O 1
ATOM 810 N N . PHE A 1 98 ? 5.221 8.603 -9.632 1.00 70.81 98 PHE A N 1
ATOM 811 C CA . PHE A 1 98 ? 5.210 9.324 -10.907 1.00 70.81 98 PHE A CA 1
ATOM 812 C C . PHE A 1 98 ? 3.827 9.870 -11.302 1.00 70.81 98 PHE A C 1
ATOM 814 O O . PHE A 1 98 ? 3.623 10.171 -12.474 1.00 70.81 98 PHE A O 1
ATOM 821 N N . ASP A 1 99 ? 2.880 9.976 -10.358 1.00 60.09 99 ASP A N 1
ATOM 822 C CA . ASP A 1 99 ? 1.520 10.534 -10.546 1.00 60.09 99 ASP A CA 1
ATOM 823 C C . ASP A 1 99 ? 0.720 9.955 -11.737 1.00 60.09 99 ASP A C 1
ATOM 825 O O . ASP A 1 99 ? -0.238 10.542 -12.245 1.00 60.09 99 ASP A O 1
ATOM 829 N N . GLY A 1 100 ? 1.071 8.748 -12.177 1.00 52.94 100 GLY A N 1
ATOM 830 C CA . GLY A 1 100 ? 0.389 8.061 -13.261 1.00 52.94 100 GLY A CA 1
ATOM 831 C C . GLY A 1 100 ? -0.777 7.243 -12.728 1.00 52.94 100 GLY A C 1
ATOM 832 O O . GLY A 1 100 ? -0.569 6.165 -12.177 1.00 52.94 100 GLY A O 1
ATOM 833 N N . GLY A 1 101 ? -2.009 7.697 -12.962 1.00 46.78 101 GLY A N 1
ATOM 834 C CA . GLY A 1 101 ? -3.240 6.907 -12.821 1.00 46.78 101 GLY A CA 1
ATOM 835 C C . GLY A 1 101 ? -3.336 5.742 -13.814 1.00 46.78 101 GLY A C 1
ATOM 836 O O . GLY A 1 101 ? -4.396 5.498 -14.387 1.00 46.78 101 GLY A O 1
ATOM 837 N N . MET A 1 102 ? -2.236 5.043 -14.071 1.00 48.25 102 MET A N 1
ATOM 838 C CA . MET A 1 102 ? -2.221 3.899 -14.957 1.00 48.25 102 MET A CA 1
ATOM 839 C C . MET A 1 102 ? -2.537 2.642 -14.182 1.00 48.25 102 MET A C 1
ATOM 841 O O . MET A 1 102 ? -1.972 2.350 -13.126 1.00 48.25 102 MET A O 1
ATOM 845 N N . ALA A 1 103 ? -3.484 1.896 -14.737 1.00 50.97 103 ALA A N 1
ATOM 846 C CA . ALA A 1 103 ? -3.758 0.560 -14.278 1.00 50.97 103 ALA A CA 1
ATOM 847 C C . ALA A 1 103 ? -2.452 -0.265 -14.351 1.00 50.97 103 ALA A C 1
ATOM 849 O O . ALA A 1 103 ? -1.647 -0.073 -15.267 1.00 50.97 103 ALA A O 1
ATOM 850 N N . PRO A 1 104 ? -2.196 -1.165 -13.382 1.00 50.25 104 PRO A N 1
ATOM 851 C CA . PRO A 1 104 ? -0.902 -1.843 -13.297 1.00 50.25 104 PRO A CA 1
ATOM 852 C C . PRO A 1 104 ? -0.655 -2.868 -14.427 1.00 50.25 104 PRO A C 1
ATOM 854 O O . PRO A 1 104 ? 0.356 -3.561 -14.412 1.00 50.25 104 PRO A O 1
ATOM 857 N N . ASP A 1 105 ? -1.565 -2.955 -15.402 1.00 52.00 105 ASP A N 1
ATOM 858 C CA . ASP A 1 105 ? -1.452 -3.705 -16.656 1.00 52.00 105 ASP A CA 1
ATOM 859 C C . ASP A 1 105 ? -0.701 -2.935 -17.764 1.00 52.00 105 ASP A C 1
ATOM 861 O O . ASP A 1 105 ? -0.261 -3.543 -18.737 1.00 52.00 105 ASP A O 1
ATOM 865 N N . GLN A 1 106 ? -0.452 -1.628 -17.606 1.00 51.69 106 GLN A N 1
ATOM 866 C CA . GLN A 1 106 ? 0.300 -0.798 -18.567 1.00 51.69 106 GLN A CA 1
ATOM 867 C C . GLN A 1 106 ? 1.828 -0.878 -18.367 1.00 51.69 106 GLN A C 1
ATOM 869 O O . GLN A 1 106 ? 2.571 0.078 -18.597 1.00 51.69 106 GLN A O 1
ATOM 874 N N . HIS A 1 107 ? 2.313 -2.054 -17.955 1.00 51.31 107 HIS A N 1
ATOM 875 C CA . HIS A 1 107 ? 3.702 -2.361 -17.586 1.00 51.31 107 HIS A CA 1
ATOM 876 C C . HIS A 1 107 ? 4.736 -2.055 -18.693 1.00 51.31 107 HIS A C 1
ATOM 878 O O . HIS A 1 107 ? 5.924 -1.888 -18.407 1.00 51.31 107 HIS A O 1
ATOM 884 N N . ASN A 1 108 ? 4.294 -1.874 -19.941 1.00 50.56 108 ASN A N 1
ATOM 885 C CA . ASN A 1 108 ? 5.144 -1.459 -21.061 1.00 50.56 108 ASN A CA 1
ATOM 886 C C . ASN A 1 108 ? 5.788 -0.066 -20.884 1.00 50.56 108 ASN A C 1
ATOM 888 O O . ASN A 1 108 ? 6.660 0.308 -21.664 1.00 50.56 108 ASN A O 1
ATOM 892 N N . LEU A 1 109 ? 5.417 0.702 -19.855 1.00 50.47 109 LEU A N 1
ATOM 893 C CA . LEU A 1 109 ? 5.892 2.074 -19.643 1.00 50.47 109 LEU A CA 1
ATOM 894 C C . LEU A 1 109 ? 7.082 2.221 -18.692 1.00 50.47 109 LEU A C 1
ATOM 896 O O . LEU A 1 109 ? 7.593 3.329 -18.534 1.00 50.47 109 LEU A O 1
ATOM 900 N N . LEU A 1 110 ? 7.625 1.121 -18.156 1.00 50.97 110 LEU A N 1
ATOM 901 C CA . LEU A 1 110 ? 9.027 1.108 -17.698 1.00 50.97 110 LEU A CA 1
ATOM 902 C C . LEU A 1 110 ? 9.999 1.535 -18.819 1.00 50.97 110 LEU A C 1
ATOM 904 O O . LEU A 1 110 ? 11.112 1.964 -18.532 1.00 50.97 110 LEU A O 1
ATOM 908 N N . HIS A 1 111 ? 9.541 1.496 -20.076 1.00 54.25 111 HIS A N 1
ATOM 909 C CA . HIS A 1 111 ? 10.252 1.945 -21.269 1.00 54.25 111 HIS A CA 1
ATOM 910 C C . HIS A 1 111 ? 9.723 3.255 -21.877 1.00 54.25 111 HIS A C 1
ATOM 912 O O . HIS A 1 111 ? 10.093 3.578 -23.003 1.00 54.25 111 HIS A O 1
ATOM 918 N N . SER A 1 112 ? 8.867 4.022 -21.187 1.00 58.41 112 SER A N 1
ATOM 919 C CA . SER A 1 112 ? 8.422 5.306 -21.743 1.00 58.41 112 SER A CA 1
ATOM 920 C C . SER A 1 112 ? 9.610 6.264 -21.855 1.00 58.41 112 SER A C 1
ATOM 922 O O . SER A 1 112 ? 10.253 6.581 -20.850 1.00 58.41 112 SER A O 1
ATOM 924 N N . GLU A 1 113 ? 9.886 6.766 -23.061 1.00 63.47 113 GLU A N 1
ATOM 925 C CA . GLU A 1 113 ? 10.896 7.807 -23.304 1.00 63.47 113 GLU A CA 1
ATOM 926 C C . GLU A 1 113 ? 10.705 9.026 -22.390 1.00 63.47 113 GLU A C 1
ATOM 928 O O . GLU A 1 113 ? 11.658 9.731 -22.063 1.00 63.47 113 GLU A O 1
ATOM 933 N N . GLU A 1 114 ? 9.478 9.260 -21.930 1.00 69.50 114 GLU A N 1
ATOM 934 C CA . GLU A 1 114 ? 9.137 10.335 -21.009 1.00 69.50 114 GLU A CA 1
ATOM 935 C C . GLU A 1 114 ? 9.771 10.146 -19.623 1.00 69.50 114 GLU A C 1
ATOM 937 O O . GLU A 1 114 ? 10.275 11.106 -19.045 1.00 69.50 114 GLU A O 1
ATOM 942 N N . ARG A 1 115 ? 9.871 8.905 -19.127 1.00 71.25 115 ARG A N 1
ATOM 943 C CA . ARG A 1 115 ? 10.560 8.599 -17.860 1.00 71.25 115 ARG A CA 1
ATOM 944 C C . ARG A 1 115 ? 12.069 8.703 -17.985 1.00 71.25 115 ARG A C 1
ATOM 946 O O . ARG A 1 115 ? 12.729 9.149 -17.053 1.00 71.25 115 ARG A O 1
ATOM 953 N N . MET A 1 116 ? 12.617 8.380 -19.155 1.00 71.69 116 MET A N 1
ATOM 954 C CA . MET A 1 116 ? 14.040 8.587 -19.434 1.00 71.69 116 MET A CA 1
ATOM 955 C C . MET A 1 116 ? 14.437 10.064 -19.312 1.00 71.69 116 MET A C 1
ATOM 957 O O . MET A 1 116 ? 15.582 10.358 -18.975 1.00 71.69 116 MET A O 1
ATOM 961 N N . ARG A 1 117 ? 13.504 11.004 -19.523 1.00 75.25 117 ARG A N 1
ATOM 962 C CA . ARG A 1 117 ? 13.755 12.446 -19.348 1.00 75.25 117 ARG A CA 1
ATOM 963 C C . ARG A 1 117 ? 13.941 12.862 -17.887 1.00 75.25 117 ARG A C 1
ATOM 965 O O . ARG A 1 117 ? 14.499 13.931 -17.664 1.00 75.25 117 ARG A O 1
ATOM 972 N N . LEU A 1 118 ? 13.528 12.037 -16.920 1.00 78.06 118 LEU A N 1
ATOM 973 C CA . LEU A 1 118 ? 13.771 12.275 -15.490 1.00 78.06 118 LEU A CA 1
ATOM 974 C C . LEU A 1 118 ? 15.242 12.073 -15.107 1.00 78.06 118 LEU A C 1
ATOM 976 O O . LEU A 1 118 ? 15.693 12.606 -14.097 1.00 78.06 118 LEU A O 1
ATOM 980 N N . LEU A 1 119 ? 15.995 11.317 -15.909 1.00 80.56 119 LEU A N 1
ATOM 981 C CA . LEU A 1 119 ? 17.427 11.135 -15.714 1.00 80.56 119 LEU A CA 1
ATOM 982 C C . LEU A 1 119 ? 18.199 12.367 -16.204 1.00 80.56 119 LEU A C 1
ATOM 984 O O . LEU A 1 119 ? 17.894 12.953 -17.258 1.00 80.56 119 LEU A O 1
ATOM 988 N N . GLY A 1 120 ? 19.261 12.720 -15.477 1.00 85.44 120 GLY A N 1
ATOM 989 C CA . GLY A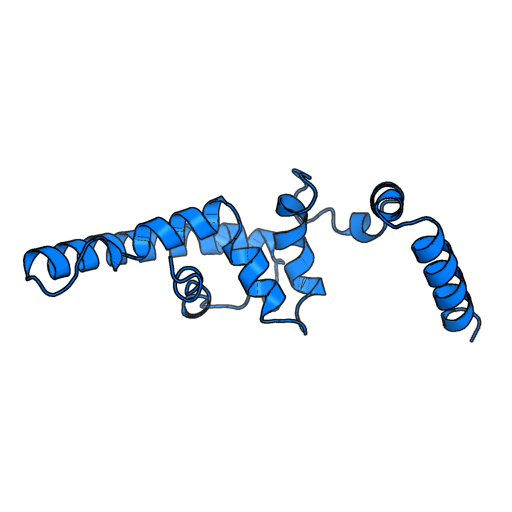 1 120 ? 20.224 13.717 -15.927 1.00 85.44 120 GLY A CA 1
ATOM 990 C C . GLY A 1 120 ? 20.810 13.342 -17.291 1.00 85.44 120 GLY A C 1
ATOM 991 O O . GLY A 1 120 ? 20.847 12.171 -17.671 1.00 85.44 120 GLY A O 1
ATOM 992 N N . VAL A 1 121 ? 21.259 14.337 -18.059 1.00 83.44 121 VAL A N 1
ATOM 993 C CA . VAL A 1 121 ? 21.863 14.093 -19.384 1.00 83.44 121 VAL A CA 1
ATOM 994 C C . VAL A 1 121 ? 23.068 13.151 -19.263 1.00 83.44 121 VAL A C 1
ATOM 996 O O . VAL A 1 121 ? 23.144 12.170 -19.997 1.00 83.44 121 VAL A O 1
ATOM 999 N N . GLY A 1 122 ? 23.930 13.372 -18.263 1.00 85.62 122 GLY A N 1
ATOM 1000 C CA . GLY A 1 122 ? 25.077 12.498 -17.998 1.00 85.62 122 GLY A CA 1
ATOM 1001 C C . GLY A 1 122 ? 24.686 11.063 -17.620 1.00 85.62 122 GLY A C 1
ATOM 1002 O O . GLY A 1 122 ? 25.308 10.117 -18.098 1.00 85.62 122 GLY A O 1
ATOM 1003 N N . ASP A 1 123 ? 23.619 10.880 -16.834 1.00 85.50 123 ASP A N 1
ATOM 1004 C CA . ASP A 1 123 ? 23.131 9.545 -16.455 1.00 85.50 123 ASP A CA 1
ATOM 1005 C C . ASP A 1 123 ? 22.583 8.779 -17.667 1.00 85.50 123 ASP A C 1
ATOM 1007 O O . ASP A 1 123 ? 22.823 7.579 -17.814 1.00 85.50 123 ASP A O 1
ATOM 1011 N N . ARG A 1 124 ? 21.880 9.472 -18.575 1.00 83.94 124 ARG A N 1
ATOM 1012 C CA . ARG A 1 124 ? 21.371 8.879 -19.822 1.00 83.94 124 ARG A CA 1
ATOM 1013 C C . ARG A 1 124 ? 22.495 8.421 -20.740 1.00 83.94 124 ARG A C 1
ATOM 1015 O O . ARG A 1 124 ? 22.431 7.310 -21.263 1.00 83.94 124 ARG A O 1
ATOM 1022 N N . GLU A 1 125 ? 23.513 9.255 -20.926 1.00 84.81 125 GLU A N 1
ATOM 1023 C CA . GLU A 1 125 ? 24.677 8.922 -21.750 1.00 84.81 125 GLU A CA 1
ATOM 1024 C C . GLU A 1 125 ? 25.448 7.732 -21.167 1.00 84.81 125 GLU A C 1
ATOM 1026 O O . GLU A 1 125 ? 25.731 6.765 -21.879 1.00 84.81 125 GLU A O 1
ATOM 1031 N N . ALA A 1 126 ? 25.706 7.743 -19.856 1.00 85.94 126 ALA A N 1
ATOM 1032 C CA . ALA A 1 126 ? 26.366 6.641 -19.161 1.00 85.94 126 ALA A CA 1
ATOM 1033 C C . ALA A 1 126 ? 25.574 5.327 -19.272 1.00 85.94 126 ALA A C 1
ATOM 1035 O O . ALA A 1 126 ? 26.148 4.266 -19.538 1.00 85.94 126 ALA A O 1
ATOM 1036 N N . MET A 1 127 ? 24.247 5.389 -19.123 1.00 84.31 127 MET A N 1
ATOM 1037 C CA . MET A 1 127 ? 23.377 4.225 -19.278 1.00 84.31 127 MET A CA 1
ATOM 1038 C C . MET A 1 127 ? 23.373 3.699 -20.720 1.00 84.31 127 MET A C 1
ATOM 1040 O O . MET A 1 127 ? 23.426 2.486 -20.923 1.00 84.31 127 MET A O 1
ATOM 1044 N N . GLY A 1 128 ? 23.384 4.584 -21.721 1.00 82.69 128 GLY A N 1
ATOM 1045 C CA . GLY A 1 128 ? 23.504 4.208 -23.132 1.00 82.69 128 GLY A CA 1
ATOM 1046 C C . GLY A 1 128 ? 24.793 3.434 -23.426 1.00 82.69 128 GLY A C 1
ATOM 1047 O O . GLY A 1 128 ? 24.744 2.357 -24.026 1.00 82.69 128 GLY A O 1
ATOM 1048 N N . LEU A 1 129 ? 25.934 3.922 -22.926 1.00 85.06 129 LEU A N 1
ATOM 1049 C CA . LEU A 1 129 ? 27.228 3.236 -23.045 1.00 85.06 129 LEU A CA 1
ATOM 1050 C C . LEU A 1 129 ? 27.208 1.851 -22.380 1.00 85.06 129 LEU A C 1
ATOM 1052 O O . LEU A 1 129 ? 27.725 0.876 -22.932 1.00 85.06 129 LEU A O 1
ATOM 1056 N N . PHE A 1 130 ? 26.582 1.744 -21.206 1.00 85.19 130 PHE A N 1
ATOM 1057 C CA . PHE A 1 130 ? 26.436 0.475 -20.496 1.00 85.19 130 PHE A CA 1
ATOM 1058 C C . PHE A 1 130 ? 25.585 -0.538 -21.277 1.00 85.19 130 PHE A C 1
ATOM 1060 O O . PHE A 1 130 ? 25.972 -1.703 -21.398 1.00 85.19 130 PHE A O 1
ATOM 1067 N N . ILE A 1 131 ? 24.453 -0.104 -21.841 1.00 83.88 131 ILE A N 1
ATOM 1068 C CA . ILE A 1 131 ? 23.561 -0.954 -22.642 1.00 83.88 131 ILE A CA 1
ATOM 1069 C C . ILE A 1 131 ? 24.276 -1.449 -23.901 1.00 83.88 131 ILE A C 1
ATOM 1071 O O . ILE A 1 131 ? 24.242 -2.648 -24.177 1.00 83.88 131 ILE A O 1
ATOM 1075 N N . GLN A 1 132 ? 24.976 -0.571 -24.625 1.00 85.00 132 GLN A N 1
ATOM 1076 C CA . GLN A 1 132 ? 25.740 -0.969 -25.812 1.00 85.00 132 GLN A CA 1
ATOM 1077 C C . GLN A 1 132 ? 26.788 -2.035 -25.487 1.00 85.00 132 GLN A C 1
ATOM 1079 O O . GLN A 1 132 ? 26.896 -3.030 -26.199 1.00 85.00 132 GLN A O 1
ATOM 1084 N N . LYS A 1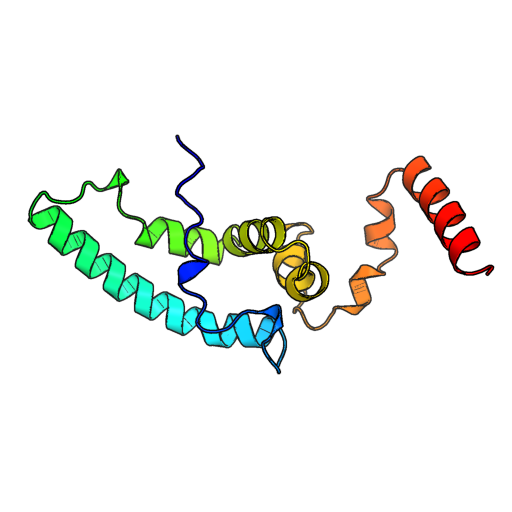 133 ? 27.504 -1.887 -24.368 1.00 89.25 133 LYS A N 1
ATOM 1085 C CA . LYS A 1 133 ? 28.473 -2.889 -23.904 1.00 89.25 133 LYS A CA 1
ATOM 1086 C C . LYS A 1 133 ? 27.822 -4.230 -23.544 1.00 89.25 133 LYS A C 1
ATOM 1088 O O . LYS A 1 133 ? 28.467 -5.269 -23.660 1.00 89.25 133 LYS A O 1
ATOM 1093 N N . LYS A 1 134 ? 26.572 -4.213 -23.075 1.00 83.12 134 LYS A N 1
ATOM 1094 C CA . LYS A 1 134 ? 25.824 -5.411 -22.671 1.00 83.12 134 LYS A CA 1
ATOM 1095 C C . LYS A 1 134 ? 25.192 -6.147 -23.859 1.00 83.12 134 LYS A C 1
ATOM 1097 O O . LYS A 1 134 ? 25.145 -7.369 -23.821 1.00 83.12 134 LYS A O 1
ATOM 1102 N N . ILE A 1 135 ? 24.707 -5.418 -24.869 1.00 84.31 135 ILE A N 1
ATOM 1103 C CA . ILE A 1 135 ? 24.061 -5.975 -26.075 1.00 84.31 135 ILE A CA 1
ATOM 1104 C C . ILE A 1 135 ? 25.091 -6.339 -27.152 1.00 84.31 135 ILE A C 1
ATOM 1106 O O . ILE A 1 135 ? 24.884 -7.282 -27.904 1.00 84.31 135 ILE A O 1
ATOM 1110 N N . GLY A 1 136 ? 26.213 -5.622 -27.226 1.00 69.00 136 GLY A N 1
ATOM 1111 C CA . GLY A 1 136 ? 27.301 -5.887 -28.173 1.00 69.00 136 GLY A CA 1
ATOM 1112 C C . GLY A 1 136 ? 28.199 -7.071 -27.798 1.00 69.00 136 GLY A C 1
ATOM 1113 O O . GLY A 1 136 ? 29.378 -7.051 -28.150 1.00 69.00 136 GLY A O 1
ATOM 1114 N N . ARG A 1 137 ? 27.683 -8.055 -27.053 1.00 50.72 137 ARG A N 1
ATOM 1115 C CA . ARG A 1 137 ? 28.402 -9.260 -26.630 1.00 50.72 137 ARG A CA 1
ATOM 1116 C C . ARG A 1 137 ? 27.679 -10.514 -27.090 1.00 50.72 137 ARG A C 1
ATOM 1118 O O . ARG A 1 137 ? 26.445 -10.563 -26.909 1.00 50.72 137 ARG A O 1
#

pLDDT: mean 77.02, std 14.43, range [31.02, 92.25]

Foldseek 3Di:
DDPPPLQPCVVVCPDDQLPDPVANLVVLVVCVVVLVVVLVVLVVVQVVCVVVVNDDPVRRRSVSNVVCSVLLVNLVVVLVVCVVSNLRSVLSCVCNPPVDPDRSVVSVCVPPVVVVVVDDPVRSVVVVVVVCVVVVD

Radius of gyration: 19.47 Å; chains: 1; bounding box: 41×30×58 Å

Organism: NCBI:txid1160497

Secondary structure (DSSP, 8-state):
--GGGTTGGGGG-SS-GGG-TTHHHHHHHHHHHHHHHHHHHHHHHHHHHHHTTS--GGG--HHHHHHHHHTTHHHHHHHHH-GGGHHHHHHHHHHHHS-----TT-GGGGG-HHHHTTS-HHHHHHHHHHHHHHH--